Protein AF-A0AAV9M563-F1 (afdb_monomer_lite)

pLDDT: mean 70.76, std 12.39, range [41.53, 88.62]

Foldseek 3Di:
DLVVLLVVQLVLLVCLLVVPPDDPVLNLLSVVLSLLSLLLVLCLLCVLLDDLVLLVLVLVSLVVSLVSLVVSVVPGDCVSPPPVSNNVSSVSSNCSSVVSSVDNDPDDQDPVSVVVNLVSLVVSVVVCVVCCVVDPPVPDDPSNVVSSVSRNVSSQVVCVVVVNNVVVVVVD

Sequence (172 aa):
MAQNDIEDMLDQLRRIKSGGNLNSVKIDQIVILEVEIRFLRTFIKCNHVVSPDSLVKITKIAQLIMEKVHSVFDGIPDEYKNNHNLERGVLTLLESVQGNTNLRYNYELNDSDMSEYMDCLDKNLRMMFLQWGSLSDPSWTNEEILVRNQFFKETENHSKENGIFEILMSQR

Organism: NCBI:txid50273

Secondary structure (DSSP, 8-state):
-HHHHHHHHHHHHHHHHHTS-S-HHHHHHHHHHHHHHHHHHHHHHHGGGS-HHHHHHHHHHHHHHHHHHHHHHHTS-GGG--THHHHHHHHHHHHHHHHHTT--------HHHHHHHHHHHHHHHHHHHHHHTT---TT--HHHHHHHHHHHHHHHHHHHHTT-HHHHHH--

Structure (mmCIF, N/CA/C/O backbone):
data_AF-A0AAV9M563-F1
#
_entry.id   AF-A0AAV9M563-F1
#
loop_
_atom_site.group_PDB
_atom_site.id
_atom_site.type_symbol
_atom_site.label_atom_id
_atom_site.label_alt_id
_atom_site.label_comp_id
_atom_site.label_asym_id
_atom_site.label_entity_id
_atom_site.label_seq_id
_atom_site.pdbx_PDB_ins_code
_atom_site.Cartn_x
_atom_site.Cartn_y
_atom_site.Cartn_z
_atom_site.occupancy
_atom_site.B_iso_or_equiv
_atom_site.auth_seq_id
_atom_site.auth_comp_id
_atom_site.auth_asym_id
_atom_site.auth_atom_id
_atom_site.pdbx_PDB_model_num
ATOM 1 N N . MET A 1 1 ? 7.055 -13.530 10.071 1.00 48.44 1 MET A N 1
ATOM 2 C CA . MET A 1 1 ? 7.330 -13.957 8.680 1.00 48.44 1 MET A CA 1
ATOM 3 C C . MET A 1 1 ? 7.001 -12.818 7.726 1.00 48.44 1 MET A C 1
ATOM 5 O O . MET A 1 1 ? 7.937 -12.232 7.213 1.00 48.44 1 MET A O 1
ATOM 9 N N . ALA A 1 2 ? 5.737 -12.378 7.677 1.00 56.53 2 ALA A N 1
ATOM 10 C CA . ALA A 1 2 ? 5.267 -11.261 6.848 1.00 56.53 2 ALA A CA 1
ATOM 11 C C . ALA A 1 2 ? 6.110 -9.972 6.875 1.00 56.53 2 ALA A C 1
ATOM 13 O O . ALA A 1 2 ? 6.346 -9.373 5.836 1.00 56.53 2 ALA A O 1
ATOM 14 N N . GLN A 1 3 ? 6.587 -9.537 8.045 1.00 60.25 3 GLN A N 1
ATOM 15 C CA . GLN A 1 3 ? 7.332 -8.279 8.165 1.00 60.25 3 GLN A CA 1
ATOM 16 C C . GLN A 1 3 ? 8.700 -8.314 7.467 1.00 60.25 3 GLN A C 1
ATOM 18 O O . GLN A 1 3 ? 9.085 -7.316 6.868 1.00 60.25 3 GLN A O 1
ATOM 23 N N . ASN A 1 4 ? 9.397 -9.455 7.494 1.00 67.81 4 ASN A N 1
ATOM 24 C CA . ASN A 1 4 ? 10.681 -9.607 6.803 1.00 67.81 4 ASN A CA 1
ATOM 25 C C . ASN A 1 4 ? 10.472 -9.632 5.285 1.00 67.81 4 ASN A C 1
ATOM 27 O O . ASN A 1 4 ? 11.202 -8.967 4.561 1.00 67.81 4 ASN A O 1
ATOM 31 N N . ASP A 1 5 ? 9.410 -10.304 4.828 1.00 70.94 5 ASP A N 1
ATOM 32 C CA . ASP A 1 5 ? 9.063 -10.380 3.406 1.00 70.94 5 ASP A CA 1
ATOM 33 C C . ASP A 1 5 ? 8.702 -8.986 2.828 1.00 70.94 5 ASP A C 1
ATOM 35 O O . ASP A 1 5 ? 9.014 -8.678 1.678 1.00 70.94 5 ASP A O 1
ATOM 39 N N . ILE A 1 6 ? 8.097 -8.101 3.636 1.00 74.06 6 ILE A N 1
ATOM 40 C CA . ILE A 1 6 ? 7.789 -6.710 3.249 1.00 74.06 6 ILE A CA 1
ATOM 41 C C . ILE A 1 6 ? 9.056 -5.848 3.142 1.00 74.06 6 ILE A C 1
ATOM 43 O O . ILE A 1 6 ? 9.172 -5.046 2.214 1.00 74.06 6 ILE A O 1
ATOM 47 N N . GLU A 1 7 ? 9.991 -5.969 4.088 1.00 77.44 7 GLU A N 1
ATOM 48 C CA . GLU A 1 7 ? 11.248 -5.204 4.049 1.00 77.44 7 GLU A CA 1
ATOM 49 C C . GLU A 1 7 ? 12.131 -5.637 2.880 1.00 77.44 7 GLU A C 1
ATOM 51 O O . GLU A 1 7 ? 12.679 -4.785 2.179 1.00 77.44 7 GLU A O 1
ATOM 56 N N . ASP A 1 8 ? 12.203 -6.942 2.618 1.00 78.31 8 ASP A N 1
ATOM 57 C CA . ASP A 1 8 ? 12.926 -7.487 1.471 1.00 78.31 8 ASP A CA 1
ATOM 58 C C . ASP A 1 8 ? 12.361 -6.938 0.155 1.00 78.31 8 ASP A C 1
ATOM 60 O O . ASP A 1 8 ? 13.118 -6.529 -0.728 1.00 78.31 8 ASP A O 1
ATOM 64 N N . MET A 1 9 ? 11.034 -6.839 0.038 1.00 78.44 9 MET A N 1
ATOM 65 C CA . MET A 1 9 ? 10.385 -6.229 -1.120 1.00 78.44 9 MET A CA 1
ATOM 66 C C . MET A 1 9 ? 10.717 -4.733 -1.269 1.00 78.44 9 MET A C 1
ATOM 68 O O . MET A 1 9 ? 10.999 -4.268 -2.377 1.00 78.44 9 MET A O 1
ATOM 72 N N . LEU A 1 10 ? 10.704 -3.963 -0.177 1.00 81.56 10 LEU A N 1
ATOM 73 C CA . LEU A 1 10 ? 11.072 -2.543 -0.210 1.00 81.56 10 LEU A CA 1
ATOM 74 C C . LEU A 1 10 ? 12.550 -2.344 -0.585 1.00 81.56 10 LEU A C 1
ATOM 76 O O . LEU A 1 10 ? 12.867 -1.435 -1.359 1.00 81.56 10 LEU A O 1
ATOM 80 N N . ASP A 1 11 ? 13.452 -3.199 -0.095 1.00 83.38 11 ASP A N 1
ATOM 81 C CA . ASP A 1 11 ? 14.865 -3.177 -0.490 1.00 83.38 11 ASP A CA 1
ATOM 82 C C . ASP A 1 11 ? 15.032 -3.530 -1.974 1.00 83.38 11 ASP A C 1
ATOM 84 O O . ASP A 1 11 ? 15.794 -2.876 -2.692 1.00 83.38 11 ASP A O 1
ATOM 88 N N . GLN A 1 12 ? 14.261 -4.496 -2.482 1.00 80.56 12 GLN A N 1
ATOM 89 C CA . GLN A 1 12 ? 14.244 -4.828 -3.907 1.00 80.56 12 GLN A CA 1
ATOM 90 C C . GLN A 1 12 ? 13.797 -3.643 -4.773 1.00 80.56 12 GLN A C 1
ATOM 92 O O . GLN A 1 12 ? 14.507 -3.291 -5.718 1.00 80.56 12 GLN A O 1
ATOM 97 N N . LEU A 1 13 ? 12.695 -2.963 -4.435 1.00 83.25 13 LEU A N 1
ATOM 98 C CA . LEU A 1 13 ? 12.255 -1.754 -5.150 1.00 83.25 13 LEU A CA 1
ATOM 99 C C . LEU A 1 13 ? 13.330 -0.662 -5.147 1.00 83.25 13 LEU A C 1
ATOM 101 O O . LEU A 1 13 ? 13.583 -0.025 -6.173 1.00 83.25 13 LEU A O 1
ATOM 105 N N . ARG A 1 14 ? 14.018 -0.478 -4.014 1.00 85.06 14 ARG A N 1
ATOM 106 C CA . ARG A 1 14 ? 15.123 0.477 -3.894 1.00 85.06 14 ARG A CA 1
ATOM 107 C C . ARG A 1 14 ? 16.285 0.126 -4.821 1.00 85.06 14 ARG A C 1
ATOM 109 O O . ARG A 1 14 ? 16.810 1.023 -5.484 1.00 85.06 14 ARG A O 1
ATOM 116 N N . ARG A 1 15 ? 16.669 -1.152 -4.895 1.00 83.25 15 ARG A N 1
ATOM 117 C CA . ARG A 1 15 ? 17.732 -1.632 -5.794 1.00 83.25 15 ARG A CA 1
ATOM 118 C C . ARG A 1 15 ? 17.369 -1.409 -7.255 1.00 83.25 15 ARG A C 1
ATOM 120 O O . ARG A 1 15 ? 18.175 -0.838 -7.987 1.00 83.25 15 ARG A O 1
ATOM 127 N N . ILE A 1 16 ? 16.153 -1.785 -7.648 1.00 80.56 16 ILE A N 1
ATOM 128 C CA . ILE A 1 16 ? 15.638 -1.608 -9.012 1.00 80.56 16 ILE A CA 1
ATOM 129 C C . ILE A 1 16 ? 15.667 -0.125 -9.398 1.00 80.56 16 ILE A C 1
ATOM 131 O O . ILE A 1 16 ? 16.232 0.235 -10.430 1.00 80.56 16 ILE A O 1
ATOM 135 N N . LYS A 1 17 ? 15.155 0.752 -8.525 1.00 82.50 17 LYS A N 1
ATOM 136 C CA . LYS A 1 17 ? 15.191 2.210 -8.710 1.00 82.50 17 LYS A CA 1
ATOM 137 C C . LYS A 1 17 ? 16.616 2.745 -8.897 1.00 82.50 17 LYS A C 1
ATOM 139 O O . LYS A 1 17 ? 16.839 3.620 -9.725 1.00 82.50 17 LYS A O 1
ATOM 144 N N . SER A 1 18 ? 17.587 2.217 -8.148 1.00 80.75 18 SER A N 1
ATOM 145 C CA . SER A 1 18 ? 18.997 2.629 -8.236 1.00 80.75 18 SER A CA 1
ATOM 146 C C . SER A 1 18 ? 19.776 2.028 -9.413 1.00 80.75 18 SER A C 1
ATOM 148 O O . SER A 1 18 ? 20.890 2.467 -9.681 1.00 80.75 18 SER A O 1
ATOM 150 N N . GLY A 1 19 ? 19.207 1.046 -10.125 1.00 76.62 19 GLY A N 1
ATOM 151 C CA . GLY A 1 19 ? 19.878 0.297 -11.193 1.00 76.62 19 GLY A CA 1
ATOM 152 C C . GLY A 1 19 ? 20.189 1.101 -12.462 1.00 76.62 19 GLY A C 1
ATOM 153 O O . GLY A 1 19 ? 20.890 0.601 -13.334 1.00 76.62 19 GLY A O 1
ATOM 154 N N . GLY A 1 20 ? 19.687 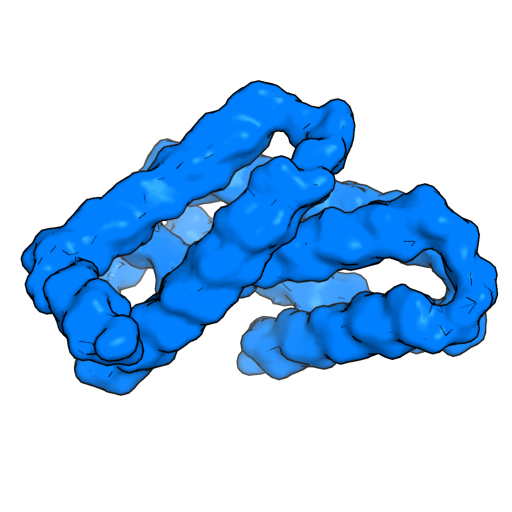2.336 -12.580 1.00 67.44 20 GLY A N 1
ATOM 155 C CA . GLY A 1 20 ? 20.084 3.314 -13.604 1.00 67.44 20 GLY A CA 1
ATOM 156 C C . GLY A 1 20 ? 19.577 3.063 -15.031 1.00 67.44 20 GLY A C 1
ATOM 157 O O . GLY A 1 20 ? 19.683 3.961 -15.860 1.00 67.44 20 GLY A O 1
ATOM 158 N N . ASN A 1 21 ? 18.999 1.893 -15.322 1.00 76.38 21 ASN A N 1
ATOM 159 C CA . ASN A 1 21 ? 18.559 1.496 -16.668 1.00 76.38 21 ASN A CA 1
ATOM 160 C C . ASN A 1 21 ? 17.044 1.682 -16.921 1.00 76.38 21 ASN A C 1
ATOM 162 O O . ASN A 1 21 ? 16.507 1.228 -17.929 1.00 76.38 21 ASN A O 1
ATOM 166 N N . LEU A 1 22 ? 16.321 2.318 -15.993 1.00 80.94 22 LEU A N 1
ATOM 167 C CA . LEU A 1 22 ? 14.878 2.548 -16.105 1.00 80.94 22 LEU A CA 1
ATOM 168 C C . LEU A 1 22 ? 14.576 3.967 -16.586 1.00 80.94 22 LEU A C 1
ATOM 170 O O . LEU A 1 22 ? 15.224 4.928 -16.176 1.00 80.94 22 LEU A O 1
ATOM 174 N N . ASN A 1 23 ? 13.554 4.107 -17.434 1.00 85.31 23 ASN A N 1
ATOM 175 C CA . ASN A 1 23 ? 13.044 5.424 -17.810 1.00 85.31 23 ASN A CA 1
ATOM 176 C C . ASN A 1 23 ? 12.316 6.099 -16.630 1.00 85.31 23 ASN A C 1
ATOM 178 O O . ASN A 1 23 ? 11.907 5.436 -15.674 1.00 85.31 23 ASN A O 1
ATOM 182 N N . SER A 1 24 ? 12.125 7.418 -16.717 1.00 82.94 24 SER A N 1
ATOM 183 C CA . SER A 1 24 ? 11.499 8.208 -15.648 1.00 82.94 24 SER A CA 1
ATOM 184 C C . SER A 1 24 ? 10.098 7.715 -15.283 1.00 82.94 24 SER A C 1
ATOM 186 O O . SER A 1 24 ? 9.793 7.598 -14.106 1.00 82.94 24 SER A O 1
ATOM 188 N N . VAL A 1 25 ? 9.286 7.319 -16.269 1.00 83.25 25 VAL A N 1
ATOM 189 C CA . VAL A 1 25 ? 7.924 6.804 -16.035 1.00 83.25 25 VAL A CA 1
ATOM 190 C C . VAL A 1 25 ? 7.946 5.530 -15.184 1.00 83.25 25 VAL A C 1
ATOM 192 O O . VAL A 1 25 ? 7.151 5.383 -14.261 1.00 83.25 25 VAL A O 1
ATOM 195 N N . LYS A 1 26 ? 8.870 4.605 -15.460 1.00 83.25 26 LYS A N 1
ATOM 196 C CA . LYS A 1 26 ? 9.044 3.378 -14.670 1.00 83.25 26 LYS A CA 1
ATOM 197 C C . LYS A 1 26 ? 9.567 3.677 -13.268 1.00 83.25 26 LYS A C 1
ATOM 199 O O . LYS A 1 26 ? 9.133 3.034 -12.317 1.00 83.25 26 LYS A O 1
ATOM 204 N N . ILE A 1 27 ? 10.462 4.654 -13.134 1.00 83.25 27 ILE A N 1
ATOM 205 C CA . ILE A 1 27 ? 10.940 5.121 -11.828 1.00 83.25 27 ILE A CA 1
ATOM 206 C C . ILE A 1 27 ? 9.777 5.693 -11.009 1.00 83.25 27 ILE A C 1
ATOM 208 O O . ILE A 1 27 ? 9.622 5.308 -9.853 1.00 83.25 27 ILE A O 1
ATOM 212 N N . ASP A 1 28 ? 8.927 6.527 -11.608 1.00 83.25 28 ASP A N 1
ATOM 213 C CA . ASP A 1 28 ? 7.760 7.109 -10.937 1.00 83.25 28 ASP A CA 1
ATOM 214 C C . ASP A 1 28 ? 6.780 6.019 -10.484 1.00 83.25 28 ASP A C 1
ATOM 216 O O . ASP A 1 28 ? 6.357 6.005 -9.329 1.00 83.25 28 ASP A O 1
ATOM 220 N N . GLN A 1 29 ? 6.493 5.037 -11.348 1.00 84.12 29 GLN A N 1
ATOM 221 C CA . GLN A 1 29 ? 5.667 3.876 -11.000 1.00 84.12 29 GLN A CA 1
ATOM 222 C C . GLN A 1 29 ? 6.232 3.079 -9.811 1.00 84.12 29 GLN A C 1
ATOM 224 O O . GLN A 1 29 ? 5.479 2.668 -8.929 1.00 84.12 29 GLN A O 1
ATOM 229 N N . ILE A 1 30 ? 7.553 2.879 -9.757 1.00 83.81 30 ILE A N 1
ATOM 230 C CA . ILE A 1 30 ? 8.225 2.200 -8.639 1.00 83.81 30 ILE A CA 1
ATOM 231 C C . ILE A 1 30 ? 8.135 3.024 -7.353 1.00 83.81 30 ILE A C 1
ATOM 233 O O . ILE A 1 30 ? 7.892 2.459 -6.289 1.00 83.81 30 ILE A O 1
ATOM 237 N N . VAL A 1 31 ? 8.313 4.345 -7.433 1.00 83.94 31 VAL A N 1
ATOM 238 C CA . VAL A 1 31 ? 8.192 5.245 -6.275 1.00 83.94 31 VAL A CA 1
ATOM 239 C C . VAL A 1 31 ? 6.770 5.219 -5.717 1.00 83.94 31 VAL A C 1
ATOM 241 O O . VAL A 1 31 ? 6.594 5.088 -4.508 1.00 83.94 31 VAL A O 1
ATOM 244 N N . ILE A 1 32 ? 5.759 5.273 -6.585 1.00 83.75 32 ILE A N 1
ATOM 245 C CA . ILE A 1 32 ? 4.353 5.148 -6.187 1.00 83.75 32 ILE A CA 1
ATOM 246 C C . ILE A 1 32 ? 4.116 3.800 -5.504 1.00 83.75 32 ILE A C 1
ATOM 248 O O . ILE A 1 32 ? 3.529 3.744 -4.425 1.00 83.75 32 ILE A O 1
ATOM 252 N N . LEU A 1 33 ? 4.613 2.711 -6.090 1.00 84.62 33 LEU A N 1
ATOM 253 C CA . LEU A 1 33 ? 4.432 1.380 -5.525 1.00 84.62 33 LEU A CA 1
ATOM 254 C C . LEU A 1 33 ? 5.117 1.226 -4.153 1.00 84.62 33 LEU A C 1
ATOM 256 O O . LEU A 1 33 ? 4.560 0.608 -3.248 1.00 84.62 33 LEU A O 1
ATOM 260 N N . GLU A 1 34 ? 6.285 1.843 -3.962 1.00 85.00 34 GLU A N 1
ATOM 261 C CA . GLU A 1 34 ? 6.981 1.914 -2.670 1.00 85.00 34 GLU A CA 1
ATOM 262 C C . GLU A 1 34 ? 6.109 2.598 -1.595 1.00 85.00 34 GLU A C 1
ATOM 264 O O . GLU A 1 34 ? 6.049 2.130 -0.453 1.00 85.00 34 GLU A O 1
ATOM 269 N N . VAL A 1 35 ? 5.393 3.672 -1.952 1.00 82.44 35 VAL A N 1
ATOM 270 C CA . VAL A 1 35 ? 4.440 4.362 -1.059 1.00 82.44 35 VAL A CA 1
ATOM 271 C C . VAL A 1 35 ? 3.245 3.470 -0.723 1.00 82.44 35 VAL A C 1
ATOM 273 O O . VAL A 1 35 ? 2.871 3.360 0.445 1.00 82.44 35 VAL A O 1
ATOM 276 N N . GLU A 1 36 ? 2.673 2.802 -1.720 1.00 83.75 36 GLU A N 1
ATOM 277 C CA . GLU A 1 36 ? 1.515 1.914 -1.559 1.00 83.75 36 GLU A CA 1
ATOM 278 C C . GLU A 1 36 ? 1.829 0.699 -0.672 1.00 83.75 36 GLU A C 1
ATOM 280 O O . GLU A 1 36 ? 1.038 0.303 0.183 1.00 83.75 36 GLU A O 1
ATOM 285 N N . ILE A 1 37 ? 3.025 0.130 -0.794 1.00 83.19 37 ILE A N 1
ATOM 286 C CA . ILE A 1 37 ? 3.466 -0.972 0.069 1.00 83.19 37 ILE A CA 1
ATOM 287 C C . ILE A 1 37 ? 3.650 -0.499 1.513 1.00 83.19 37 ILE A C 1
ATOM 289 O O . ILE A 1 37 ? 3.240 -1.184 2.455 1.00 83.19 37 ILE A O 1
ATOM 293 N N . ARG A 1 38 ? 4.234 0.689 1.715 1.00 81.56 38 ARG A N 1
ATOM 294 C CA . ARG A 1 38 ? 4.353 1.286 3.055 1.00 81.56 38 ARG A CA 1
ATOM 295 C C . ARG A 1 38 ? 2.987 1.583 3.671 1.00 81.56 38 ARG A C 1
ATOM 297 O O . ARG A 1 38 ? 2.822 1.385 4.878 1.00 81.56 38 ARG A O 1
ATOM 304 N N . PHE A 1 39 ? 2.011 1.999 2.864 1.00 81.31 39 PHE A N 1
ATOM 305 C CA . PHE A 1 39 ? 0.624 2.148 3.300 1.00 81.31 39 PHE A CA 1
ATOM 306 C C . PHE A 1 39 ? 0.074 0.831 3.851 1.00 81.31 39 PHE A C 1
ATOM 308 O O . PHE A 1 39 ? -0.335 0.782 5.009 1.00 81.31 39 PHE A O 1
ATOM 315 N N . LEU A 1 40 ? 0.129 -0.251 3.064 1.00 81.25 40 LEU A N 1
ATOM 316 C CA . LEU A 1 40 ? -0.392 -1.559 3.476 1.00 81.25 40 LEU A CA 1
ATOM 317 C C . LEU A 1 40 ? 0.315 -2.102 4.720 1.00 81.25 40 LEU A C 1
ATOM 319 O O . LEU A 1 40 ? -0.337 -2.621 5.625 1.00 81.25 40 LEU A O 1
ATOM 323 N N . ARG A 1 41 ? 1.636 -1.922 4.815 1.00 81.31 41 ARG A N 1
ATOM 324 C CA . ARG A 1 41 ? 2.401 -2.266 6.019 1.00 81.31 41 ARG A CA 1
ATOM 325 C C . ARG A 1 41 ? 1.890 -1.515 7.252 1.00 81.31 41 ARG A C 1
ATOM 327 O O . ARG A 1 41 ? 1.709 -2.123 8.304 1.00 81.31 41 ARG A O 1
ATOM 334 N N . THR A 1 42 ? 1.666 -0.206 7.126 1.00 76.62 42 THR A N 1
ATOM 335 C CA . THR A 1 42 ? 1.131 0.632 8.215 1.00 76.62 42 THR A CA 1
ATOM 336 C C . THR A 1 42 ? -0.261 0.168 8.606 1.00 76.62 42 THR A C 1
ATOM 338 O O . THR A 1 42 ? -0.549 -0.007 9.786 1.00 76.62 42 THR A O 1
ATOM 341 N N . PHE A 1 43 ? -1.106 -0.097 7.615 1.00 79.06 43 PHE A N 1
ATOM 342 C CA . PHE A 1 43 ? -2.448 -0.599 7.833 1.00 79.06 43 PHE A CA 1
ATOM 343 C C . PHE A 1 43 ? -2.458 -1.925 8.598 1.00 79.06 43 PHE A C 1
ATOM 345 O O . PHE A 1 43 ? -3.196 -2.042 9.567 1.00 79.06 43 PHE A O 1
ATOM 352 N N . ILE A 1 44 ? -1.621 -2.901 8.230 1.00 78.56 44 ILE A N 1
ATOM 353 C CA . ILE A 1 44 ? -1.551 -4.191 8.939 1.00 78.56 44 ILE A CA 1
ATOM 354 C C . ILE A 1 44 ? -1.209 -3.990 10.418 1.00 78.56 44 ILE A C 1
ATOM 356 O O . ILE A 1 44 ? -1.794 -4.652 11.269 1.00 78.56 44 ILE A O 1
ATOM 360 N N . LYS A 1 45 ? -0.314 -3.047 10.733 1.00 76.50 45 LYS A N 1
ATOM 361 C CA . LYS A 1 45 ? 0.024 -2.701 12.121 1.00 76.50 45 LYS A CA 1
ATOM 362 C C . LYS A 1 45 ? -1.111 -1.979 12.852 1.00 76.50 45 LYS A C 1
ATOM 364 O O . LYS A 1 45 ? -1.280 -2.165 14.050 1.00 76.50 45 LYS A O 1
ATOM 369 N N . CYS A 1 46 ? -1.892 -1.171 12.139 1.00 73.19 46 CYS A N 1
ATOM 370 C CA . CYS A 1 46 ? -2.917 -0.300 12.718 1.00 73.19 46 CYS A CA 1
ATOM 371 C C . CYS A 1 46 ? -4.350 -0.831 12.548 1.00 73.19 46 CYS A C 1
ATOM 373 O O . CYS A 1 46 ? -5.295 -0.134 12.887 1.00 73.19 46 CYS A O 1
ATOM 375 N N . ASN A 1 47 ? -4.555 -2.034 12.009 1.00 76.31 47 ASN A N 1
ATOM 376 C CA . ASN A 1 47 ? -5.885 -2.513 11.607 1.00 76.31 47 ASN A CA 1
ATOM 377 C C . ASN A 1 47 ? -6.924 -2.516 12.750 1.00 76.31 47 ASN A C 1
ATOM 379 O O . ASN A 1 47 ? -8.114 -2.352 12.504 1.00 76.31 47 ASN A O 1
ATOM 383 N N . HIS A 1 48 ? -6.469 -2.651 13.994 1.00 75.38 48 HIS A N 1
ATOM 384 C CA . HIS A 1 48 ? -7.278 -2.779 15.198 1.00 75.38 48 HIS A CA 1
ATOM 385 C C . HIS A 1 48 ? -7.958 -1.465 15.602 1.00 75.38 48 HIS A C 1
ATOM 387 O O . HIS A 1 48 ? -8.961 -1.495 16.312 1.00 75.38 48 HIS A O 1
ATOM 393 N N . VAL A 1 49 ? -7.451 -0.323 15.124 1.00 73.75 49 VAL A N 1
ATOM 394 C CA . VAL A 1 49 ? -8.016 1.011 15.399 1.00 73.75 49 VAL A CA 1
ATOM 395 C C . VAL A 1 49 ? -8.932 1.505 14.280 1.00 73.75 49 VAL A C 1
ATOM 397 O O . VAL A 1 49 ? -9.534 2.571 14.387 1.00 73.75 49 VAL A O 1
ATOM 400 N N . VAL A 1 50 ? -9.016 0.748 13.185 1.00 75.69 50 VAL A N 1
ATOM 401 C CA . VAL A 1 50 ? -9.719 1.131 11.960 1.00 75.69 50 VAL A CA 1
ATOM 402 C C . VAL A 1 50 ? -11.152 0.611 12.003 1.00 75.69 50 VAL A C 1
ATOM 404 O O . VAL A 1 50 ? -11.424 -0.504 12.453 1.00 75.69 50 VAL A O 1
ATOM 407 N N . SER A 1 51 ? -12.096 1.417 11.519 1.00 81.56 51 SER A N 1
ATOM 408 C CA . SER A 1 51 ? -13.502 1.015 11.473 1.00 81.56 51 SER A CA 1
ATOM 409 C C . SER A 1 51 ? -13.727 -0.158 10.500 1.00 81.56 51 SER A C 1
ATOM 411 O O . SER A 1 51 ? -13.036 -0.253 9.481 1.00 81.56 51 SER A O 1
ATOM 413 N N . PRO A 1 52 ? -14.720 -1.042 10.737 1.00 81.44 52 PRO A N 1
ATOM 414 C CA . PRO A 1 52 ? -15.029 -2.138 9.813 1.00 81.44 52 PRO A CA 1
ATOM 415 C C . PRO A 1 52 ? -15.287 -1.680 8.371 1.00 81.44 52 PRO A C 1
ATOM 417 O O . PRO A 1 52 ? -14.833 -2.321 7.424 1.00 81.44 52 PRO A O 1
ATOM 420 N N . ASP A 1 53 ? -15.949 -0.534 8.197 1.00 84.31 53 ASP A N 1
ATOM 421 C CA . ASP A 1 53 ? -16.195 0.055 6.878 1.00 84.31 53 ASP A CA 1
ATOM 422 C C . ASP A 1 53 ? -14.887 0.450 6.181 1.00 84.31 53 ASP A C 1
ATOM 424 O O . ASP A 1 53 ? -14.714 0.202 4.985 1.00 84.31 53 ASP A O 1
ATOM 428 N N . SER A 1 54 ? -13.942 1.035 6.922 1.00 83.06 54 SER A N 1
ATOM 429 C CA . SER A 1 54 ? -12.611 1.370 6.415 1.00 83.06 54 SER A CA 1
ATOM 430 C C . SER A 1 54 ? -11.795 0.112 6.090 1.00 83.06 54 SER A C 1
ATOM 432 O O . SER A 1 54 ? -11.161 0.074 5.036 1.00 83.06 54 SER A O 1
ATOM 434 N N . LEU A 1 55 ? -11.877 -0.957 6.897 1.00 83.56 55 LEU A N 1
ATOM 435 C CA . LEU A 1 55 ? -11.218 -2.247 6.615 1.00 83.56 55 LEU A CA 1
ATOM 436 C C . LEU A 1 55 ? -11.639 -2.822 5.251 1.00 83.56 55 LEU A C 1
ATOM 438 O O . LEU A 1 55 ? -10.787 -3.222 4.452 1.00 83.56 55 LEU A O 1
ATOM 442 N N . VAL A 1 56 ? -12.943 -2.828 4.949 1.00 84.88 56 VAL A N 1
ATOM 443 C CA . VAL A 1 56 ? -13.470 -3.332 3.666 1.00 84.88 56 VAL A CA 1
ATOM 444 C C . VAL A 1 56 ? -12.929 -2.516 2.493 1.00 84.88 56 VAL A C 1
ATOM 446 O O . VAL A 1 56 ? -12.514 -3.078 1.478 1.00 84.88 56 VAL A O 1
ATOM 449 N N . LYS A 1 57 ? -12.903 -1.186 2.618 1.00 88.62 57 LYS A N 1
ATOM 450 C CA . LYS A 1 57 ? -12.407 -0.304 1.552 1.00 88.62 57 LYS A CA 1
ATOM 451 C C . LYS A 1 57 ? -10.897 -0.437 1.351 1.00 88.62 57 LYS A C 1
ATOM 453 O O . LYS A 1 57 ? -10.438 -0.484 0.214 1.00 88.62 57 LYS A O 1
ATOM 458 N N . ILE A 1 58 ? -10.128 -0.567 2.429 1.00 84.88 58 ILE A N 1
ATOM 459 C CA . ILE A 1 58 ? -8.673 -0.761 2.357 1.00 84.88 58 ILE A CA 1
ATOM 460 C C . ILE A 1 58 ? -8.328 -2.129 1.764 1.00 84.88 58 ILE A C 1
ATOM 462 O O . ILE A 1 58 ? -7.371 -2.239 1.005 1.00 84.88 58 ILE A O 1
ATOM 466 N N . THR A 1 59 ? -9.149 -3.151 2.009 1.00 85.00 59 THR A N 1
ATOM 467 C CA . THR A 1 59 ? -8.991 -4.460 1.357 1.00 85.00 59 THR A CA 1
ATOM 468 C C . THR A 1 59 ? -9.115 -4.355 -0.164 1.00 85.00 59 THR A C 1
ATOM 470 O O . THR A 1 59 ? -8.320 -4.955 -0.885 1.00 85.00 59 THR A O 1
ATOM 473 N N . LYS A 1 60 ? -10.049 -3.539 -0.670 1.00 88.31 60 LYS A N 1
ATOM 474 C CA . LYS A 1 60 ? -10.156 -3.258 -2.113 1.00 88.31 60 LYS A CA 1
ATOM 475 C C . LYS A 1 60 ? -8.927 -2.515 -2.640 1.00 88.31 60 LYS A C 1
ATOM 477 O O . LYS A 1 60 ? -8.414 -2.860 -3.697 1.00 88.31 60 LYS A O 1
ATOM 482 N N . ILE A 1 61 ? -8.414 -1.542 -1.885 1.00 87.00 61 ILE A N 1
ATOM 483 C CA . ILE A 1 61 ? -7.164 -0.848 -2.233 1.00 87.00 61 ILE A CA 1
ATOM 484 C C . ILE A 1 61 ? -5.992 -1.835 -2.302 1.00 87.00 61 ILE A C 1
ATOM 486 O O . ILE A 1 61 ? -5.210 -1.779 -3.243 1.00 87.00 61 ILE A O 1
ATOM 490 N N . ALA A 1 62 ? -5.884 -2.774 -1.359 1.00 85.25 62 ALA A N 1
ATOM 491 C CA . ALA A 1 62 ? -4.829 -3.786 -1.370 1.00 85.25 62 ALA A CA 1
ATOM 492 C C . ALA A 1 62 ? -4.866 -4.664 -2.634 1.00 85.25 62 ALA A C 1
ATOM 494 O O . ALA A 1 62 ? -3.814 -4.992 -3.179 1.00 85.25 62 ALA A O 1
ATOM 495 N N . GLN A 1 63 ? -6.061 -4.995 -3.137 1.00 86.25 63 GLN A N 1
ATOM 496 C CA . GLN A 1 63 ? -6.225 -5.712 -4.408 1.00 86.25 63 GLN A CA 1
ATOM 497 C C . GLN A 1 63 ? -5.735 -4.877 -5.601 1.00 86.25 63 GLN A C 1
ATOM 499 O O . GLN A 1 63 ? -4.982 -5.384 -6.427 1.00 86.25 63 GLN A O 1
ATOM 504 N N . LEU A 1 64 ? -6.070 -3.585 -5.654 1.00 87.19 64 LEU A N 1
ATOM 505 C CA . LEU A 1 64 ? -5.583 -2.682 -6.708 1.00 87.19 64 LEU A CA 1
ATOM 506 C C . LEU A 1 64 ? -4.059 -2.508 -6.664 1.00 87.19 64 LEU A C 1
ATOM 508 O O . LEU A 1 64 ? -3.399 -2.464 -7.700 1.00 87.19 64 LEU A O 1
ATOM 512 N N . ILE A 1 65 ? -3.473 -2.446 -5.467 1.00 84.44 65 ILE A N 1
ATOM 513 C CA . ILE A 1 65 ? -2.016 -2.391 -5.301 1.00 84.44 65 ILE A CA 1
ATOM 514 C C . ILE A 1 65 ? -1.370 -3.671 -5.840 1.00 84.44 65 ILE A C 1
ATOM 516 O O . ILE A 1 65 ? -0.345 -3.581 -6.507 1.00 84.44 65 ILE A O 1
ATOM 520 N N . MET A 1 66 ? -1.974 -4.843 -5.623 1.00 82.12 66 MET A N 1
ATOM 521 C CA . MET A 1 66 ? -1.491 -6.108 -6.193 1.00 82.12 66 MET A CA 1
ATOM 522 C C . MET A 1 66 ? -1.503 -6.087 -7.730 1.00 82.12 66 MET A C 1
ATOM 524 O O . MET A 1 66 ? -0.532 -6.488 -8.368 1.00 82.12 66 MET A O 1
ATOM 528 N N . GLU A 1 67 ? -2.547 -5.536 -8.347 1.00 84.38 67 GLU A N 1
ATOM 529 C CA . GLU A 1 67 ? -2.578 -5.340 -9.803 1.00 84.38 67 GLU A CA 1
ATOM 530 C C . GLU A 1 67 ? -1.469 -4.383 -10.276 1.00 84.38 67 GLU A C 1
ATOM 532 O O . GLU A 1 67 ? -0.783 -4.661 -11.267 1.00 84.38 67 GLU A O 1
ATOM 537 N N . LYS A 1 68 ? -1.229 -3.286 -9.538 1.00 82.88 68 LYS A N 1
ATOM 538 C CA . LYS A 1 68 ? -0.127 -2.348 -9.816 1.00 82.88 68 LYS A CA 1
ATOM 539 C C . LYS A 1 68 ? 1.239 -3.020 -9.696 1.00 82.88 68 LYS A C 1
ATOM 541 O O . LYS A 1 68 ? 2.085 -2.785 -10.554 1.00 82.88 68 LYS A O 1
ATOM 546 N N . VAL A 1 69 ? 1.455 -3.868 -8.687 1.00 80.19 69 VAL A N 1
ATOM 547 C CA . VAL A 1 69 ? 2.671 -4.689 -8.557 1.00 80.19 69 VAL A CA 1
ATOM 548 C C . VAL A 1 69 ? 2.878 -5.465 -9.852 1.00 80.19 69 VAL A C 1
ATOM 550 O O . VAL A 1 69 ? 3.869 -5.227 -10.542 1.00 80.19 69 VAL A O 1
ATOM 553 N N . HIS A 1 70 ? 1.932 -6.325 -10.235 1.00 79.56 70 HIS A N 1
ATOM 554 C CA . HIS A 1 70 ? 2.071 -7.149 -11.438 1.00 79.56 70 HIS A CA 1
ATOM 555 C C . HIS A 1 70 ? 2.388 -6.310 -12.685 1.00 79.56 70 HIS A C 1
ATOM 557 O O . HIS A 1 70 ? 3.359 -6.591 -13.384 1.00 79.56 70 HIS A O 1
ATOM 563 N N . SER A 1 71 ? 1.664 -5.208 -12.900 1.00 82.00 71 SER A N 1
ATOM 564 C CA . SER A 1 71 ? 1.888 -4.322 -14.049 1.00 82.00 71 SER A CA 1
ATOM 565 C C . SER A 1 71 ? 3.269 -3.647 -14.057 1.00 82.00 71 SER A C 1
ATOM 567 O O . SER A 1 71 ? 3.909 -3.521 -15.110 1.00 82.00 71 SER A O 1
ATOM 569 N N . VAL A 1 72 ? 3.763 -3.203 -12.897 1.00 78.00 72 VAL A N 1
ATOM 570 C CA . VAL A 1 72 ? 5.093 -2.588 -12.795 1.00 78.00 72 VAL A CA 1
ATOM 571 C C . VAL A 1 72 ? 6.172 -3.614 -13.129 1.00 78.00 72 VAL A C 1
ATOM 573 O O . VAL A 1 72 ? 7.069 -3.296 -13.920 1.00 78.00 72 VAL A O 1
ATOM 576 N N . PHE A 1 73 ? 6.037 -4.835 -12.604 1.00 73.25 73 PHE A N 1
ATOM 577 C CA . PHE A 1 73 ? 7.020 -5.912 -12.730 1.00 73.25 73 PHE A CA 1
ATOM 578 C C . PHE A 1 73 ? 7.014 -6.640 -14.076 1.00 73.25 73 PHE A C 1
ATOM 580 O O . PHE A 1 73 ? 8.087 -7.035 -14.530 1.00 73.25 73 PHE A O 1
ATOM 587 N N . ASP A 1 74 ? 5.881 -6.725 -14.774 1.00 74.81 74 ASP A N 1
ATOM 588 C CA . ASP A 1 74 ? 5.821 -7.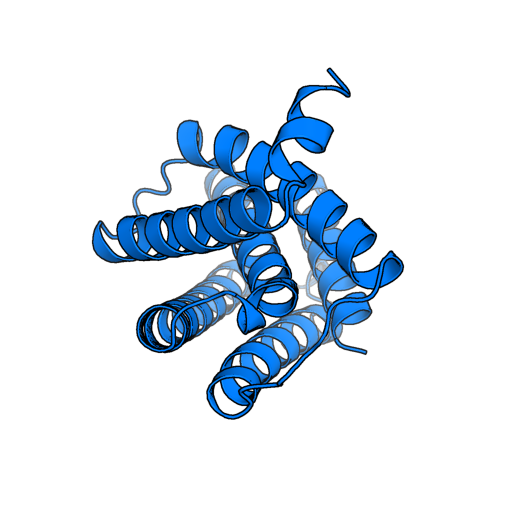275 -16.137 1.00 74.81 74 ASP A CA 1
ATOM 589 C C . ASP A 1 74 ? 6.717 -6.504 -17.124 1.00 74.81 74 ASP A C 1
ATOM 591 O O . ASP A 1 74 ? 7.194 -7.057 -18.114 1.00 74.81 74 ASP A O 1
ATOM 595 N N . GLY A 1 75 ? 6.982 -5.223 -16.843 1.00 68.62 75 GLY A N 1
ATOM 596 C CA . GLY A 1 75 ? 7.841 -4.364 -17.659 1.00 68.62 75 GLY A CA 1
ATOM 597 C C . GLY A 1 75 ? 9.290 -4.228 -17.181 1.00 68.62 75 GLY A C 1
ATOM 598 O O . GLY A 1 75 ? 9.991 -3.365 -17.712 1.00 68.62 75 GLY A O 1
ATOM 599 N N . ILE A 1 76 ? 9.730 -4.987 -16.170 1.00 70.25 76 ILE A N 1
ATOM 600 C CA . ILE A 1 76 ? 11.099 -4.925 -15.632 1.00 70.25 76 ILE A CA 1
ATOM 601 C C . ILE A 1 76 ? 11.969 -6.039 -16.260 1.00 70.25 76 ILE A C 1
ATOM 603 O O . ILE A 1 76 ? 11.508 -7.179 -16.358 1.00 70.25 76 ILE A O 1
ATOM 607 N N . PRO A 1 77 ? 13.220 -5.744 -16.682 1.00 66.38 77 PRO A N 1
ATOM 608 C CA . PRO A 1 77 ? 14.119 -6.739 -17.270 1.00 66.38 77 PRO A CA 1
ATOM 609 C C . PRO A 1 77 ? 14.399 -7.937 -16.349 1.00 66.38 77 PRO A C 1
ATOM 611 O O . PRO A 1 77 ? 14.510 -7.785 -15.131 1.00 66.38 77 PRO A O 1
ATOM 614 N N . ASP A 1 78 ? 14.586 -9.121 -16.944 1.00 69.44 78 ASP A N 1
ATOM 615 C CA . ASP A 1 78 ? 14.763 -10.393 -16.221 1.00 69.44 78 ASP A CA 1
ATOM 616 C C . ASP A 1 78 ? 15.955 -10.390 -15.236 1.00 69.44 78 ASP A C 1
ATOM 618 O O . ASP A 1 78 ? 15.940 -11.103 -14.235 1.00 69.44 78 ASP A O 1
ATOM 622 N N . GLU A 1 79 ? 16.957 -9.534 -15.456 1.00 63.84 79 GLU A N 1
ATOM 623 C CA . GLU A 1 79 ? 18.120 -9.351 -14.571 1.00 63.84 79 GLU A CA 1
ATOM 624 C C . GLU A 1 79 ? 17.766 -8.802 -13.173 1.00 63.84 79 GLU A C 1
ATOM 626 O O . GLU A 1 79 ? 18.506 -9.021 -12.214 1.00 63.84 79 GLU A O 1
ATOM 631 N N . TYR A 1 80 ? 16.604 -8.155 -13.029 1.00 62.94 80 TYR A N 1
ATOM 632 C CA . TYR A 1 80 ? 16.046 -7.714 -11.744 1.00 62.94 80 TYR A CA 1
ATOM 633 C C . TYR A 1 80 ? 14.973 -8.673 -11.203 1.00 62.94 80 TYR A C 1
ATOM 635 O O . TYR A 1 80 ? 14.457 -8.490 -10.101 1.00 62.94 80 TYR A O 1
ATOM 643 N N . LYS A 1 81 ? 14.639 -9.715 -11.968 1.00 61.38 81 LYS A N 1
ATOM 644 C CA . LYS A 1 81 ? 13.477 -10.593 -11.800 1.00 61.38 81 LYS A CA 1
ATOM 645 C C . LYS A 1 81 ? 13.811 -11.845 -10.996 1.00 61.38 81 LYS A C 1
ATOM 647 O O . LYS A 1 81 ? 13.246 -12.914 -11.221 1.00 61.38 81 LYS A O 1
ATOM 652 N N . ASN A 1 82 ? 14.679 -11.709 -9.992 1.00 59.09 82 ASN A N 1
ATOM 653 C CA . ASN A 1 82 ? 14.757 -12.689 -8.909 1.00 59.09 82 ASN A CA 1
ATOM 654 C C . 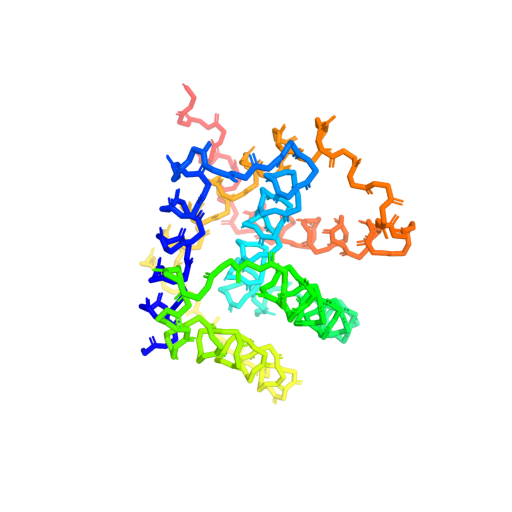ASN A 1 82 ? 13.516 -12.485 -7.999 1.00 59.09 82 ASN A C 1
ATOM 656 O O . ASN A 1 82 ? 13.594 -11.990 -6.876 1.00 59.09 82 ASN A O 1
ATOM 660 N N . ASN A 1 83 ? 12.344 -12.766 -8.586 1.00 55.19 83 ASN A N 1
ATOM 661 C CA . ASN A 1 83 ? 11.004 -12.254 -8.262 1.00 55.19 83 ASN A CA 1
ATOM 662 C C . ASN A 1 83 ? 10.295 -13.026 -7.132 1.00 55.19 83 ASN A C 1
ATOM 664 O O . ASN A 1 83 ? 9.248 -12.613 -6.645 1.00 55.19 83 ASN A O 1
ATOM 668 N N . HIS A 1 84 ? 10.858 -14.150 -6.682 1.00 59.03 84 HIS A N 1
ATOM 669 C CA . HIS A 1 84 ? 10.200 -15.011 -5.692 1.00 59.03 84 HIS A CA 1
ATOM 670 C C . HIS A 1 84 ? 9.949 -14.332 -4.339 1.00 59.03 84 HIS A C 1
ATOM 672 O O . HIS A 1 84 ? 8.951 -14.640 -3.696 1.00 59.03 84 HIS A O 1
ATOM 678 N N . ASN A 1 85 ? 10.803 -13.399 -3.911 1.00 63.12 85 ASN A N 1
ATOM 679 C CA . ASN A 1 85 ? 10.603 -12.686 -2.641 1.00 63.12 85 ASN A CA 1
ATOM 680 C C . ASN A 1 85 ? 9.539 -11.586 -2.752 1.00 63.12 85 ASN A C 1
ATOM 682 O O . ASN A 1 85 ? 8.850 -11.286 -1.782 1.00 63.12 85 ASN A O 1
ATOM 686 N N . LEU A 1 86 ? 9.380 -11.024 -3.948 1.00 63.25 86 LEU A N 1
ATOM 687 C CA . LEU A 1 86 ? 8.528 -9.876 -4.223 1.00 63.25 86 LEU A CA 1
ATOM 688 C C . LEU A 1 86 ? 7.063 -10.304 -4.320 1.00 63.25 86 LEU A C 1
ATOM 690 O O . LEU A 1 86 ? 6.226 -9.836 -3.557 1.00 63.25 86 LEU A O 1
ATOM 694 N N . GLU A 1 87 ? 6.773 -11.283 -5.176 1.00 66.94 87 GLU A N 1
ATOM 695 C CA . GLU A 1 87 ? 5.435 -11.868 -5.304 1.00 66.94 87 GLU A CA 1
ATOM 696 C C . GLU A 1 87 ? 4.961 -12.484 -3.978 1.00 66.94 87 GLU A C 1
ATOM 698 O O . GLU A 1 87 ? 3.829 -12.263 -3.545 1.00 66.94 87 GLU A O 1
ATOM 703 N N . ARG A 1 88 ? 5.865 -13.168 -3.264 1.00 71.62 88 ARG A N 1
ATOM 704 C CA . ARG A 1 88 ? 5.604 -13.698 -1.922 1.00 71.62 88 ARG A CA 1
ATOM 705 C C . ARG A 1 88 ? 5.316 -12.596 -0.904 1.00 71.62 88 ARG A C 1
ATOM 707 O O . ARG A 1 88 ? 4.386 -12.745 -0.113 1.00 71.62 88 ARG A O 1
ATOM 714 N N . GLY A 1 89 ? 6.077 -11.502 -0.912 1.00 68.25 89 GLY A N 1
ATOM 715 C CA . GLY A 1 89 ? 5.840 -10.353 -0.039 1.00 68.25 89 GLY A CA 1
ATOM 716 C C . GLY A 1 89 ? 4.465 -9.722 -0.266 1.00 68.25 89 GLY A C 1
ATOM 717 O O . GLY A 1 89 ? 3.763 -9.418 0.700 1.00 68.25 89 GLY A O 1
ATOM 718 N N . VAL A 1 90 ? 4.024 -9.601 -1.522 1.00 65.81 90 VAL A N 1
ATOM 719 C CA . VAL A 1 90 ? 2.710 -9.017 -1.840 1.00 65.81 90 VAL A CA 1
ATOM 720 C C . VAL A 1 90 ? 1.557 -9.970 -1.545 1.00 65.81 90 VAL A C 1
ATOM 722 O O . VAL A 1 90 ? 0.557 -9.539 -0.973 1.00 65.81 90 VAL A O 1
ATOM 725 N N . LEU A 1 91 ? 1.699 -11.266 -1.837 1.00 72.69 91 LEU A N 1
ATOM 726 C CA . LEU A 1 91 ? 0.724 -12.275 -1.407 1.00 72.69 91 LEU A CA 1
ATOM 727 C C . LEU A 1 91 ? 0.560 -12.260 0.113 1.00 72.69 91 LEU A C 1
ATOM 729 O O . LEU A 1 91 ? -0.559 -12.230 0.615 1.00 72.69 91 LEU A O 1
ATOM 733 N N . THR A 1 92 ? 1.671 -12.163 0.841 1.00 73.38 92 THR A N 1
ATOM 734 C CA . THR A 1 92 ? 1.649 -12.110 2.303 1.00 73.38 92 THR A CA 1
ATOM 735 C C . THR A 1 92 ? 0.974 -10.834 2.820 1.00 73.38 92 THR A C 1
ATOM 737 O O . THR A 1 92 ? 0.229 -10.883 3.802 1.00 73.38 92 THR A O 1
ATOM 740 N N . LEU A 1 93 ? 1.177 -9.686 2.158 1.00 71.31 93 LEU A N 1
ATOM 741 C CA . LEU A 1 93 ? 0.441 -8.448 2.445 1.00 71.31 93 LEU A CA 1
ATOM 742 C C . LEU A 1 93 ? -1.064 -8.619 2.214 1.00 71.31 93 LEU A C 1
ATOM 744 O O . LEU A 1 93 ? -1.858 -8.227 3.069 1.00 71.31 93 LEU A O 1
ATOM 748 N N . LEU A 1 94 ? -1.460 -9.214 1.089 1.00 73.38 94 LEU A N 1
ATOM 749 C CA . LEU A 1 94 ? -2.864 -9.395 0.728 1.00 73.38 94 LEU A CA 1
ATOM 750 C C . LEU A 1 94 ? -3.578 -10.360 1.681 1.00 73.38 94 LEU A C 1
ATOM 752 O O . LEU A 1 94 ? -4.653 -10.037 2.185 1.00 73.38 94 LEU A O 1
ATOM 756 N N . GLU A 1 95 ? -2.958 -11.502 1.976 1.00 77.75 95 GLU A N 1
ATOM 757 C CA . GLU A 1 95 ? -3.453 -12.481 2.947 1.00 77.75 95 GLU A CA 1
ATOM 758 C C . GLU A 1 95 ? -3.580 -11.866 4.339 1.00 77.75 95 GLU A C 1
ATOM 760 O O . GLU A 1 95 ? -4.565 -12.108 5.031 1.00 77.75 95 GLU A O 1
ATOM 765 N N . SER A 1 96 ? -2.630 -11.014 4.735 1.00 71.62 96 SER A N 1
ATOM 766 C CA . SER A 1 96 ? -2.709 -10.298 6.010 1.00 71.62 96 SER A CA 1
ATOM 767 C C . SER A 1 96 ? -3.902 -9.341 6.020 1.00 71.62 96 SER A C 1
ATOM 769 O O . SER A 1 96 ? -4.706 -9.365 6.946 1.00 71.62 96 SER A O 1
ATOM 771 N N . VAL A 1 97 ? -4.078 -8.518 4.983 1.00 73.62 97 VAL A N 1
ATOM 772 C CA . VAL A 1 97 ? -5.205 -7.571 4.885 1.00 73.62 97 VAL A CA 1
ATOM 773 C C . VAL A 1 97 ? -6.561 -8.298 4.879 1.00 73.62 97 VAL A C 1
ATOM 775 O O . VAL A 1 97 ? -7.483 -7.879 5.581 1.00 73.62 97 VAL A O 1
ATOM 778 N N . GLN A 1 98 ? -6.675 -9.413 4.152 1.00 71.50 98 GLN A N 1
ATOM 779 C CA . GLN A 1 98 ? -7.894 -10.230 4.076 1.00 71.50 98 GLN A CA 1
ATOM 780 C C . GLN A 1 98 ? -8.147 -11.073 5.335 1.00 71.50 98 GLN A C 1
ATOM 782 O O . GLN A 1 98 ? -9.289 -11.266 5.739 1.00 71.50 98 GLN A O 1
ATOM 787 N N . GLY A 1 99 ? -7.105 -11.571 5.996 1.00 64.88 99 GLY A N 1
ATOM 788 C CA . GLY A 1 99 ? -7.244 -12.291 7.264 1.00 64.88 99 GLY A CA 1
ATOM 789 C C . GLY A 1 99 ? -7.711 -11.371 8.394 1.00 64.88 99 GLY A C 1
ATOM 790 O O . GLY A 1 99 ? -8.517 -11.763 9.238 1.00 64.88 99 GLY A O 1
ATOM 791 N N . ASN A 1 100 ? -7.272 -10.112 8.363 1.00 61.50 100 ASN A N 1
ATOM 792 C CA . ASN A 1 100 ? -7.605 -9.104 9.368 1.00 61.50 100 ASN A CA 1
ATOM 793 C C . ASN A 1 100 ? -9.050 -8.591 9.278 1.00 61.50 100 ASN A C 1
ATOM 795 O O . ASN A 1 100 ? -9.575 -8.094 10.270 1.00 61.50 100 ASN A O 1
ATOM 799 N N . THR A 1 101 ? -9.737 -8.756 8.143 1.00 53.81 101 THR A N 1
ATOM 800 C CA . THR A 1 101 ? -11.176 -8.440 8.050 1.00 53.81 101 THR A CA 1
ATOM 801 C C . THR A 1 101 ? -12.042 -9.391 8.890 1.00 53.81 101 THR A C 1
ATOM 803 O O . THR A 1 101 ? -13.172 -9.037 9.219 1.00 53.81 101 THR A O 1
ATOM 806 N N . ASN A 1 102 ? -11.510 -10.551 9.303 1.00 43.56 102 ASN A N 1
ATOM 807 C CA . ASN A 1 102 ? -12.207 -11.541 10.133 1.00 43.56 102 ASN A CA 1
ATOM 808 C C . ASN A 1 102 ? -11.843 -11.498 11.628 1.00 43.56 102 ASN A C 1
ATOM 810 O O . ASN A 1 102 ? -12.500 -12.166 12.428 1.00 43.56 102 ASN A O 1
ATOM 814 N N . LEU A 1 103 ? -10.815 -10.746 12.032 1.00 45.56 103 LEU A N 1
ATOM 815 C CA . LEU A 1 103 ? -10.277 -10.795 13.393 1.00 45.56 103 LEU A CA 1
ATOM 816 C C . LEU A 1 103 ? -10.364 -9.426 14.060 1.00 45.56 103 LEU A C 1
ATOM 818 O O . LEU A 1 103 ? -9.439 -8.621 14.028 1.00 45.56 103 LEU A O 1
ATOM 822 N N . ARG A 1 104 ? -11.491 -9.185 14.734 1.00 42.00 104 ARG A N 1
ATOM 823 C CA . ARG A 1 104 ? -11.593 -8.116 15.729 1.00 42.00 104 ARG A CA 1
ATOM 824 C C . ARG A 1 104 ? -10.857 -8.591 16.984 1.00 42.00 104 ARG A C 1
ATOM 826 O O . ARG A 1 104 ? -11.455 -9.217 17.856 1.00 42.00 104 ARG A O 1
ATOM 833 N N . TYR A 1 105 ? -9.544 -8.384 17.042 1.00 41.53 105 TYR A N 1
ATOM 834 C CA . TYR A 1 105 ? -8.801 -8.652 18.269 1.00 41.53 105 TYR A CA 1
ATOM 835 C C . TYR A 1 105 ? -9.185 -7.610 19.322 1.00 41.53 105 TYR A C 1
ATOM 837 O O . TYR A 1 105 ? -9.073 -6.409 19.087 1.00 41.53 105 TYR A O 1
ATOM 845 N N . ASN A 1 106 ? -9.589 -8.073 20.506 1.00 41.53 106 ASN A N 1
ATOM 846 C CA . ASN A 1 106 ? -9.523 -7.278 21.732 1.00 41.53 106 ASN A CA 1
ATOM 847 C C . ASN A 1 106 ? -8.041 -7.158 22.127 1.00 41.53 106 ASN A C 1
ATOM 849 O O . ASN A 1 106 ? -7.589 -7.822 23.057 1.00 41.53 106 ASN A O 1
ATOM 853 N N . TYR A 1 107 ? -7.261 -6.426 21.331 1.00 48.16 107 TYR A N 1
ATOM 854 C CA . TYR A 1 107 ? -5.830 -6.253 21.550 1.00 48.16 107 TYR A CA 1
ATOM 855 C C . TYR A 1 107 ? -5.619 -5.059 22.484 1.00 48.16 107 TYR A C 1
ATOM 857 O O . TYR A 1 107 ? -5.754 -3.912 22.063 1.00 48.16 107 TYR A O 1
ATOM 865 N N . GLU A 1 108 ? -5.326 -5.318 23.759 1.00 50.56 108 GLU A N 1
ATOM 866 C CA . GLU A 1 108 ? -4.723 -4.305 24.629 1.00 50.56 108 GLU A CA 1
ATOM 867 C C . GLU A 1 108 ? -3.278 -4.097 24.164 1.00 50.56 108 GLU A C 1
ATOM 869 O O . GLU A 1 108 ? -2.432 -4.977 24.324 1.00 50.56 108 GLU A O 1
ATOM 874 N N . LEU A 1 109 ? -3.011 -2.945 23.546 1.00 55.44 109 LEU A N 1
ATOM 875 C CA . LEU A 1 109 ? -1.661 -2.532 23.171 1.00 55.44 109 LEU A CA 1
ATOM 876 C C . LEU A 1 109 ? -0.815 -2.397 24.441 1.00 55.44 109 LEU A C 1
ATOM 878 O O . LEU A 1 109 ? -1.133 -1.588 25.312 1.00 55.44 109 LEU A O 1
ATOM 882 N N . ASN A 1 110 ? 0.267 -3.168 24.549 1.00 61.53 110 ASN A N 1
ATOM 883 C CA . ASN A 1 110 ? 1.264 -2.933 25.592 1.00 61.53 110 ASN A CA 1
ATOM 884 C C . ASN A 1 110 ? 2.199 -1.769 25.196 1.00 61.53 110 ASN A C 1
ATOM 886 O O . ASN A 1 110 ? 2.198 -1.315 24.051 1.00 61.53 110 ASN A O 1
ATOM 890 N N . ASP A 1 111 ? 3.030 -1.300 26.130 1.00 55.91 111 ASP A N 1
ATOM 891 C CA . ASP A 1 111 ? 3.929 -0.154 25.909 1.00 55.91 111 ASP A CA 1
ATOM 892 C C . ASP A 1 111 ? 4.912 -0.350 24.735 1.00 55.91 111 ASP A C 1
ATOM 894 O O . ASP A 1 111 ? 5.277 0.613 24.056 1.00 55.91 111 ASP A O 1
ATOM 898 N N . SER A 1 112 ? 5.3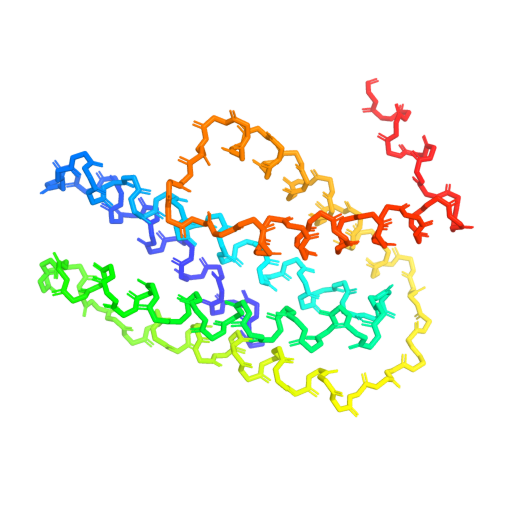26 -1.592 24.456 1.00 60.50 112 SER A N 1
ATOM 899 C CA . SER A 1 112 ? 6.204 -1.916 23.323 1.00 60.50 112 SER A CA 1
ATOM 900 C C . SER A 1 112 ? 5.455 -1.836 21.995 1.00 60.50 112 SER A C 1
ATOM 902 O O . SER A 1 112 ? 5.960 -1.248 21.037 1.00 60.50 112 SER A O 1
ATOM 904 N N . ASP A 1 113 ? 4.241 -2.382 21.946 1.00 57.69 113 ASP A N 1
ATOM 905 C CA . ASP A 1 113 ? 3.377 -2.330 20.766 1.00 57.69 113 ASP A CA 1
ATOM 906 C C . ASP A 1 113 ? 2.967 -0.892 20.457 1.00 57.69 113 ASP A C 1
ATOM 908 O O . ASP A 1 113 ? 2.953 -0.487 19.296 1.00 57.69 113 ASP A O 1
ATOM 912 N N . MET A 1 114 ? 2.713 -0.096 21.501 1.00 59.81 114 MET A N 1
ATOM 913 C CA . MET A 1 114 ? 2.500 1.341 21.388 1.00 59.81 114 MET A CA 1
ATOM 914 C C . MET A 1 114 ? 3.719 2.022 20.782 1.00 59.81 114 MET A C 1
ATOM 916 O O . MET A 1 114 ? 3.582 2.734 19.797 1.00 59.81 114 MET A O 1
ATOM 920 N N . SER A 1 115 ? 4.927 1.791 21.300 1.00 62.31 115 SER A N 1
ATOM 921 C CA . SER A 1 115 ? 6.124 2.423 20.739 1.00 62.31 115 SER A CA 1
ATOM 922 C C . SER A 1 115 ? 6.339 2.054 19.267 1.00 62.31 115 SER A C 1
ATOM 924 O O . SER A 1 115 ? 6.608 2.941 18.459 1.00 62.31 115 SER A O 1
ATOM 926 N N . GLU A 1 116 ? 6.151 0.788 18.886 1.00 60.66 116 GLU A N 1
ATOM 927 C CA . GLU A 1 116 ? 6.286 0.351 17.493 1.00 60.66 116 GLU A CA 1
ATOM 928 C C . GLU A 1 116 ? 5.171 0.907 16.585 1.00 60.66 116 GLU A C 1
ATOM 930 O O . GLU A 1 116 ? 5.430 1.261 15.429 1.00 60.66 116 GLU A O 1
ATOM 935 N N . TYR A 1 117 ? 3.946 1.032 17.103 1.00 62.62 117 TYR A N 1
ATOM 936 C CA . TYR A 1 117 ? 2.814 1.695 16.450 1.00 62.62 117 TYR A CA 1
ATOM 937 C C . TYR A 1 117 ? 3.099 3.182 16.212 1.00 62.62 117 TYR A C 1
ATOM 939 O O . TYR A 1 117 ? 2.925 3.673 15.096 1.00 62.62 117 TYR A O 1
ATOM 947 N N . MET A 1 118 ? 3.616 3.882 17.223 1.00 63.31 118 MET A N 1
ATOM 948 C CA . MET A 1 118 ? 3.933 5.310 17.160 1.00 63.31 118 MET A CA 1
ATOM 949 C C . MET A 1 118 ? 5.082 5.603 16.197 1.00 63.31 118 MET A C 1
ATOM 951 O O . MET A 1 118 ? 4.985 6.515 15.379 1.00 63.31 118 MET A O 1
ATOM 955 N N . ASP A 1 119 ? 6.142 4.800 16.244 1.00 63.25 119 ASP A N 1
ATOM 956 C CA . ASP A 1 119 ? 7.310 4.955 15.377 1.00 63.25 119 ASP A CA 1
ATOM 957 C C . ASP A 1 119 ? 6.960 4.615 13.912 1.00 63.25 119 ASP A C 1
ATOM 959 O O . ASP A 1 119 ? 7.470 5.224 12.967 1.00 63.25 119 ASP A O 1
ATOM 963 N N . CYS A 1 120 ? 6.018 3.682 13.713 1.00 61.66 120 CYS A N 1
ATOM 964 C CA . CYS A 1 120 ? 5.434 3.374 12.411 1.00 61.66 120 CYS A CA 1
ATOM 965 C C . CYS A 1 120 ? 4.556 4.519 11.887 1.00 61.66 120 CYS A C 1
ATOM 967 O O . CYS A 1 120 ? 4.674 4.880 10.716 1.00 61.66 120 CYS A O 1
ATOM 969 N N . LEU A 1 121 ? 3.686 5.087 12.726 1.00 65.12 121 LEU A N 1
ATOM 970 C CA . LEU A 1 121 ? 2.812 6.198 12.356 1.00 65.12 121 LEU A CA 1
ATOM 971 C C . LEU A 1 121 ? 3.607 7.455 12.034 1.00 65.12 121 LEU A C 1
ATOM 973 O O . LEU A 1 121 ? 3.380 8.023 10.976 1.00 65.12 121 LEU A O 1
ATOM 977 N N . ASP A 1 122 ? 4.566 7.867 12.862 1.00 65.94 122 ASP A N 1
ATOM 978 C CA . ASP A 1 122 ? 5.334 9.092 12.612 1.00 65.94 122 ASP A CA 1
ATOM 979 C C . ASP A 1 122 ? 6.138 9.006 11.304 1.00 65.94 122 ASP A C 1
ATOM 981 O O . ASP A 1 122 ? 6.016 9.861 10.418 1.00 65.94 122 ASP A O 1
ATOM 985 N N . LYS A 1 123 ? 6.897 7.919 11.113 1.00 63.94 123 LYS A N 1
ATOM 986 C CA . LYS A 1 123 ? 7.731 7.740 9.914 1.00 63.94 123 LYS A CA 1
ATOM 987 C C . LYS A 1 123 ? 6.896 7.588 8.649 1.00 63.94 123 LYS A C 1
ATOM 989 O O . LYS A 1 123 ? 7.244 8.180 7.622 1.00 63.94 123 LYS A O 1
ATOM 994 N N . ASN A 1 124 ? 5.799 6.830 8.705 1.00 60.91 124 ASN A N 1
ATOM 995 C CA . ASN A 1 124 ? 4.977 6.589 7.523 1.00 60.91 124 ASN A CA 1
ATOM 996 C C . ASN A 1 124 ? 4.039 7.756 7.233 1.00 60.91 124 ASN A C 1
ATOM 998 O O . ASN A 1 124 ? 3.951 8.134 6.073 1.00 60.91 124 ASN A O 1
ATOM 1002 N N . LEU A 1 125 ? 3.440 8.413 8.231 1.00 61.22 125 LEU A N 1
ATOM 1003 C CA . LEU A 1 125 ? 2.668 9.639 8.009 1.00 61.22 125 LEU A CA 1
ATOM 1004 C C . LEU A 1 125 ? 3.552 10.732 7.422 1.00 61.22 125 LEU A C 1
ATOM 1006 O O . LEU A 1 125 ? 3.175 11.317 6.416 1.00 61.22 125 LEU A O 1
ATOM 1010 N N . ARG A 1 126 ? 4.746 10.992 7.973 1.00 61.56 126 ARG A N 1
ATOM 1011 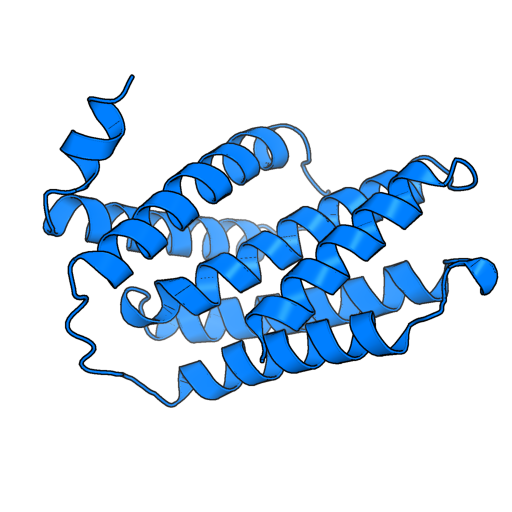C CA . ARG A 1 12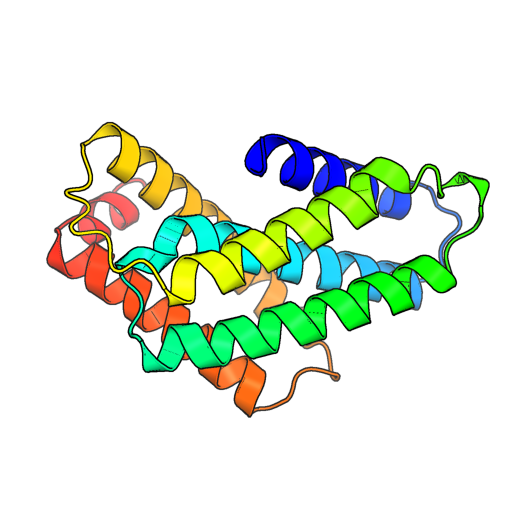6 ? 5.643 12.023 7.419 1.00 61.56 126 ARG A CA 1
ATOM 1012 C C . ARG A 1 126 ? 6.071 11.694 5.994 1.00 61.56 126 ARG A C 1
ATOM 1014 O O . ARG A 1 126 ? 6.011 12.573 5.137 1.00 61.56 126 ARG A O 1
ATOM 1021 N N . MET A 1 127 ? 6.468 10.450 5.713 1.00 58.69 127 MET A N 1
ATOM 1022 C CA . MET A 1 127 ? 6.806 10.049 4.343 1.00 58.69 127 MET A CA 1
ATOM 1023 C C . MET A 1 127 ? 5.608 10.154 3.406 1.00 58.69 127 MET A C 1
ATOM 1025 O O . MET A 1 127 ? 5.768 10.664 2.304 1.00 58.69 127 MET A O 1
ATOM 1029 N N . MET A 1 128 ? 4.423 9.726 3.836 1.00 61.47 128 MET A N 1
ATOM 1030 C CA . MET A 1 128 ? 3.216 9.781 3.021 1.00 61.47 128 MET A CA 1
ATOM 1031 C C . MET A 1 128 ? 2.748 11.220 2.818 1.00 61.47 128 MET A C 1
ATOM 1033 O O . MET A 1 128 ? 2.430 11.558 1.697 1.00 61.47 128 MET A O 1
ATOM 1037 N N . PHE A 1 129 ? 2.810 12.117 3.803 1.00 56.38 129 PHE A N 1
ATOM 1038 C CA . PHE A 1 129 ? 2.501 13.541 3.612 1.00 56.38 129 PHE A CA 1
ATOM 1039 C C . PHE A 1 129 ? 3.483 14.233 2.657 1.00 56.38 129 PHE A C 1
ATOM 1041 O O . PHE A 1 129 ? 3.061 14.992 1.784 1.00 56.38 129 PHE A O 1
ATOM 1048 N N . LEU A 1 130 ? 4.785 13.960 2.793 1.00 58.44 130 LEU A N 1
ATOM 1049 C CA . LEU A 1 130 ? 5.818 14.543 1.929 1.00 58.44 130 LEU A CA 1
ATOM 1050 C C . LEU A 1 130 ? 5.748 13.998 0.495 1.00 58.44 130 LEU A C 1
ATOM 1052 O O . LEU A 1 130 ? 5.939 14.751 -0.461 1.00 58.44 130 LEU A O 1
ATOM 1056 N N . GLN A 1 131 ? 5.462 12.703 0.341 1.00 58.41 131 GLN A N 1
ATOM 1057 C CA . GLN A 1 131 ? 5.395 12.046 -0.962 1.00 58.41 131 GLN A CA 1
ATOM 1058 C C . GLN A 1 131 ? 4.030 12.230 -1.629 1.00 58.41 131 GLN A C 1
ATOM 1060 O O . GLN A 1 131 ? 4.002 12.527 -2.804 1.00 58.41 131 GLN A O 1
ATOM 1065 N N . TRP A 1 132 ? 2.900 12.196 -0.925 1.00 58.97 132 TRP A N 1
ATOM 1066 C CA . TRP A 1 132 ? 1.558 12.382 -1.506 1.00 58.97 132 TRP A CA 1
ATOM 1067 C C . TRP A 1 132 ? 1.329 13.797 -2.041 1.00 58.97 132 TRP A C 1
ATOM 1069 O O . TRP A 1 132 ? 0.779 13.972 -3.125 1.00 58.97 132 TRP A O 1
ATOM 1079 N N . GLY A 1 133 ? 1.780 14.828 -1.316 1.00 52.28 133 GLY A N 1
ATOM 1080 C CA . GLY A 1 133 ? 1.653 16.216 -1.774 1.00 52.28 133 GLY A CA 1
ATOM 1081 C C . GLY A 1 133 ? 2.462 16.530 -3.040 1.00 52.28 133 GLY A C 1
ATOM 1082 O O . GLY A 1 133 ? 2.174 17.515 -3.714 1.00 52.28 133 GLY A O 1
ATOM 1083 N N . SER A 1 134 ? 3.460 15.700 -3.368 1.00 52.28 134 SER A N 1
ATOM 1084 C CA . SER A 1 134 ? 4.354 15.865 -4.523 1.00 52.28 134 SER A CA 1
ATOM 1085 C C . SER A 1 134 ? 4.137 14.817 -5.626 1.00 52.28 134 SER A C 1
ATOM 1087 O O . SER A 1 134 ? 4.298 15.129 -6.803 1.00 52.28 134 SER A O 1
ATOM 1089 N N . LEU A 1 135 ? 3.707 13.609 -5.264 1.00 54.03 135 LEU A N 1
ATOM 1090 C CA . LEU A 1 135 ? 3.292 12.507 -6.129 1.00 54.03 135 LEU A CA 1
ATOM 1091 C C . LEU A 1 135 ? 1.766 12.460 -6.141 1.00 54.03 135 LEU A C 1
ATOM 1093 O O . LEU A 1 135 ? 1.138 11.601 -5.526 1.00 54.03 135 LEU A O 1
ATOM 1097 N N . SER A 1 136 ? 1.149 13.396 -6.856 1.00 52.69 136 SER A N 1
ATOM 1098 C CA . SER A 1 136 ? -0.187 13.119 -7.374 1.00 52.69 136 SER A CA 1
ATOM 1099 C C . SER A 1 136 ? -0.012 12.061 -8.457 1.00 52.69 136 SER A C 1
ATOM 1101 O O . SER A 1 136 ? 0.249 12.415 -9.603 1.00 52.69 136 SER A O 1
ATOM 1103 N N . ASP A 1 137 ? -0.070 10.776 -8.098 1.00 58.59 137 ASP A N 1
ATOM 1104 C CA . ASP A 1 137 ? -0.262 9.731 -9.098 1.00 58.59 137 ASP A CA 1
ATOM 1105 C C . ASP A 1 137 ? -1.610 10.031 -9.773 1.00 58.59 137 ASP A C 1
ATOM 1107 O O . ASP A 1 137 ? -2.652 9.922 -9.117 1.00 58.59 137 ASP A O 1
ATOM 1111 N N . PRO A 1 138 ? -1.632 10.440 -11.054 1.00 59.44 138 PRO A N 1
ATOM 1112 C CA . PRO A 1 138 ? -2.880 10.757 -11.737 1.00 59.44 138 PRO A CA 1
ATOM 1113 C C . PRO A 1 138 ? -3.800 9.532 -11.876 1.00 59.44 138 PRO A C 1
ATOM 1115 O O . PRO A 1 138 ? -4.937 9.687 -12.317 1.00 59.44 138 PRO A O 1
ATOM 1118 N N . SER A 1 139 ? -3.331 8.327 -11.522 1.00 65.75 139 SER A N 1
ATOM 1119 C CA . SER A 1 139 ? -4.128 7.100 -11.522 1.00 65.75 139 SER A CA 1
ATOM 1120 C C . SER A 1 139 ? -4.972 6.882 -10.264 1.00 65.75 139 SER A C 1
ATOM 1122 O O . SER A 1 139 ? -5.864 6.036 -10.304 1.00 65.75 139 SER A O 1
ATOM 1124 N N . TRP A 1 140 ? -4.743 7.613 -9.165 1.00 74.25 140 TRP A N 1
ATOM 1125 C CA . TRP A 1 140 ? -5.609 7.495 -7.990 1.00 74.25 140 TRP A CA 1
ATOM 1126 C C . TRP A 1 140 ? -6.961 8.162 -8.222 1.00 74.25 140 TRP A C 1
ATOM 1128 O O . TRP A 1 140 ? -7.069 9.331 -8.592 1.00 74.25 140 TRP A O 1
ATOM 1138 N N . THR A 1 141 ? -8.017 7.422 -7.924 1.00 82.56 141 THR A N 1
ATOM 1139 C CA . THR A 1 141 ? -9.383 7.930 -7.906 1.00 82.56 141 THR A CA 1
ATOM 1140 C C . THR A 1 141 ? -9.639 8.786 -6.661 1.00 82.56 141 THR A C 1
ATOM 1142 O O . THR A 1 141 ? -9.012 8.638 -5.609 1.00 82.56 141 THR A O 1
ATOM 1145 N N . ASN A 1 142 ? -10.637 9.670 -6.738 1.00 81.12 142 ASN A N 1
ATOM 1146 C CA . ASN A 1 142 ? -11.069 10.461 -5.579 1.00 81.12 142 ASN A CA 1
ATOM 1147 C C . ASN A 1 142 ? -11.521 9.580 -4.403 1.00 81.12 142 ASN A C 1
ATOM 1149 O O . ASN A 1 142 ? -11.348 9.954 -3.244 1.00 81.12 142 ASN A O 1
ATOM 1153 N N . GLU A 1 143 ? -12.093 8.410 -4.695 1.00 84.81 143 GLU A N 1
ATOM 1154 C CA . GLU A 1 143 ? -12.506 7.444 -3.678 1.00 84.81 143 GLU A CA 1
ATOM 1155 C C . GLU A 1 143 ? -11.291 6.851 -2.955 1.00 84.81 143 GLU A C 1
ATOM 1157 O O . GLU A 1 143 ? -11.243 6.843 -1.728 1.00 84.81 143 GLU A O 1
ATOM 1162 N N . GLU A 1 144 ? -10.269 6.438 -3.699 1.00 82.94 144 GLU A N 1
ATOM 1163 C CA . GLU A 1 144 ? -9.004 5.934 -3.162 1.00 82.94 144 GLU A CA 1
ATOM 1164 C C . GLU A 1 144 ? -8.294 6.940 -2.248 1.00 82.94 144 GLU A C 1
ATOM 1166 O O . GLU A 1 144 ? -7.782 6.566 -1.186 1.00 82.94 144 GLU A O 1
ATOM 1171 N N . ILE A 1 145 ? -8.288 8.213 -2.643 1.00 81.75 145 ILE A N 1
ATOM 1172 C CA . ILE A 1 145 ? -7.763 9.325 -1.842 1.00 81.75 145 ILE A CA 1
ATOM 1173 C C . ILE A 1 145 ? -8.577 9.475 -0.553 1.00 81.75 145 ILE A C 1
ATOM 1175 O O . ILE A 1 145 ? -8.013 9.560 0.540 1.00 81.75 145 ILE A O 1
ATOM 1179 N N . LEU A 1 146 ? -9.908 9.473 -0.664 1.00 83.81 146 LEU A N 1
ATOM 1180 C CA . LEU A 1 146 ? -10.808 9.641 0.473 1.00 83.81 146 LEU A CA 1
ATOM 1181 C C . LEU A 1 146 ? -10.652 8.518 1.504 1.00 83.81 146 LEU A C 1
ATOM 1183 O O . LEU A 1 146 ? -10.597 8.797 2.699 1.00 83.81 146 LEU A O 1
ATOM 1187 N N . VAL A 1 147 ? -10.559 7.265 1.058 1.00 84.56 147 VAL A N 1
ATOM 1188 C CA . VAL A 1 147 ? -10.423 6.096 1.943 1.00 84.56 147 VAL A CA 1
ATOM 1189 C C . VAL A 1 147 ? -9.133 6.155 2.747 1.00 84.56 147 VAL A C 1
ATOM 1191 O O . VAL A 1 147 ? -9.143 5.950 3.958 1.00 84.56 147 VAL A O 1
ATOM 1194 N N . ARG A 1 148 ? -8.019 6.471 2.091 1.00 81.81 148 ARG A N 1
ATOM 1195 C CA . ARG A 1 148 ? -6.724 6.620 2.757 1.00 81.81 148 ARG A CA 1
ATOM 1196 C C . ARG A 1 148 ? -6.732 7.804 3.738 1.00 81.81 148 ARG A C 1
ATOM 1198 O O . ARG A 1 148 ? -6.270 7.657 4.864 1.00 81.81 148 ARG A O 1
ATOM 1205 N N . ASN A 1 149 ? -7.341 8.938 3.377 1.00 80.69 149 ASN A N 1
ATOM 1206 C CA . ASN A 1 149 ? -7.530 10.067 4.301 1.00 80.69 149 ASN A CA 1
ATOM 1207 C C . ASN A 1 149 ? -8.386 9.690 5.519 1.00 80.69 149 ASN A C 1
ATOM 1209 O O . ASN A 1 149 ? -8.090 10.104 6.640 1.00 80.69 149 ASN A O 1
ATOM 1213 N N . GLN A 1 150 ? -9.437 8.894 5.309 1.00 84.38 150 GLN A N 1
ATOM 1214 C CA . GLN A 1 150 ? -10.278 8.383 6.385 1.00 84.38 150 GLN A CA 1
ATOM 1215 C C . GLN A 1 150 ? -9.479 7.468 7.322 1.00 84.38 150 GLN A C 1
ATOM 1217 O O . GLN A 1 150 ? -9.533 7.670 8.533 1.00 84.38 150 GLN A O 1
ATOM 1222 N N . PHE A 1 151 ? -8.691 6.536 6.776 1.00 82.81 151 PHE A N 1
ATOM 1223 C CA . PHE A 1 151 ? -7.778 5.697 7.556 1.00 82.81 151 PHE A CA 1
ATOM 1224 C C . PHE A 1 151 ? -6.862 6.542 8.446 1.00 82.81 151 PHE A C 1
ATOM 1226 O O . PHE A 1 151 ? -6.796 6.312 9.651 1.00 82.81 151 PHE A O 1
ATOM 1233 N N . PHE A 1 152 ? -6.216 7.569 7.888 1.00 77.38 152 PHE A N 1
ATOM 1234 C CA . PHE A 1 152 ? -5.317 8.413 8.674 1.00 77.38 152 PHE A CA 1
ATOM 1235 C C . PHE A 1 152 ? -6.032 9.142 9.799 1.00 77.38 152 PHE A C 1
ATOM 1237 O O . PHE A 1 152 ? -5.547 9.152 10.927 1.00 77.38 152 PHE A O 1
ATOM 1244 N N . LYS A 1 153 ? -7.210 9.698 9.520 1.00 79.94 153 LYS A N 1
ATOM 1245 C CA . LYS A 1 153 ? -8.008 10.374 10.539 1.00 79.94 153 LYS A CA 1
ATOM 1246 C C . LYS A 1 153 ? -8.400 9.428 11.677 1.00 79.94 153 LYS A C 1
ATOM 1248 O O . LYS A 1 153 ? -8.347 9.825 12.837 1.00 79.94 153 LYS A O 1
ATOM 1253 N N . GLU A 1 154 ? -8.772 8.189 11.361 1.00 80.31 154 GLU A N 1
ATOM 1254 C CA . GLU A 1 154 ? -9.083 7.161 12.362 1.00 80.31 154 GLU A CA 1
ATOM 1255 C C . GLU A 1 154 ? -7.846 6.835 13.218 1.00 80.31 154 GLU A C 1
ATOM 1257 O O . GLU A 1 154 ? -7.927 6.867 14.447 1.00 80.31 154 GLU A O 1
ATOM 1262 N N . THR A 1 155 ? -6.676 6.650 12.596 1.00 73.62 155 THR A N 1
ATOM 1263 C CA . THR A 1 155 ? -5.420 6.401 13.329 1.00 73.62 155 THR A CA 1
ATOM 1264 C C . THR A 1 155 ? -4.962 7.590 14.184 1.00 73.62 155 THR A C 1
ATOM 1266 O O . THR A 1 155 ? -4.487 7.405 15.306 1.00 73.62 155 THR A O 1
ATOM 1269 N N . GLU A 1 156 ? -5.140 8.821 13.692 1.00 73.44 156 GLU A N 1
ATOM 1270 C CA . GLU A 1 156 ? -4.785 10.052 14.402 1.00 73.44 156 GLU A CA 1
ATOM 1271 C C . GLU A 1 156 ? -5.683 10.261 15.625 1.00 73.44 156 GLU A C 1
ATOM 1273 O O . GLU A 1 156 ? -5.192 10.573 16.710 1.00 73.44 156 GLU A O 1
ATOM 1278 N N . ASN A 1 157 ? -6.993 10.063 15.468 1.00 74.31 157 ASN A N 1
ATOM 1279 C CA . ASN A 1 157 ? -7.943 10.177 16.570 1.00 74.31 157 ASN A CA 1
ATOM 1280 C C . ASN A 1 157 ? -7.628 9.167 17.674 1.00 74.31 157 ASN A C 1
ATOM 1282 O O . ASN A 1 157 ? -7.567 9.552 18.838 1.00 74.31 157 ASN A O 1
ATOM 1286 N N . HIS A 1 158 ? -7.325 7.919 17.310 1.00 73.12 158 HIS A N 1
ATOM 1287 C CA . HIS A 1 158 ? -6.935 6.905 18.285 1.00 73.12 158 HIS A CA 1
ATOM 1288 C C . HIS A 1 158 ? -5.643 7.279 19.036 1.00 73.12 158 HIS A C 1
ATOM 1290 O O . HIS A 1 158 ? -5.540 7.106 20.248 1.00 73.12 158 HIS A O 1
ATOM 1296 N N . SER A 1 159 ? -4.659 7.861 18.339 1.00 66.75 159 SER A N 1
ATOM 1297 C CA . SER A 1 159 ? -3.430 8.367 18.971 1.00 66.75 159 SER A CA 1
ATOM 1298 C C . SER A 1 159 ? -3.702 9.510 19.964 1.00 66.75 159 SER A C 1
ATOM 1300 O O . SER A 1 159 ? -3.080 9.574 21.028 1.00 66.75 159 SER A O 1
ATOM 1302 N N . LYS A 1 160 ? -4.652 10.403 19.650 1.00 68.19 160 LYS A N 1
ATOM 1303 C CA . LYS A 1 160 ? -5.076 11.500 20.539 1.00 68.19 160 LYS A CA 1
ATOM 1304 C C . LYS A 1 160 ? -5.835 11.001 21.763 1.00 68.19 160 LYS A C 1
ATOM 1306 O O . LYS A 1 160 ? -5.547 11.458 22.865 1.00 68.19 160 LYS A O 1
ATOM 1311 N N . GLU A 1 161 ? -6.775 10.076 21.581 1.00 69.69 161 GLU A N 1
ATOM 1312 C CA . GLU A 1 161 ? -7.594 9.509 22.663 1.00 69.69 161 GLU A CA 1
ATOM 1313 C C . GLU A 1 161 ? -6.744 8.810 23.727 1.00 69.69 161 GLU A C 1
ATOM 1315 O O . GLU A 1 161 ? -7.037 8.910 24.916 1.00 69.69 161 GLU A O 1
ATOM 1320 N N . ASN A 1 162 ? -5.635 8.198 23.314 1.00 65.62 162 ASN A N 1
ATOM 1321 C CA . ASN A 1 162 ? -4.686 7.554 24.219 1.00 65.62 162 ASN A CA 1
ATOM 1322 C C . ASN A 1 162 ? -3.615 8.514 24.782 1.00 65.62 162 ASN A C 1
ATOM 1324 O O . ASN A 1 162 ? -2.653 8.065 25.400 1.00 65.62 162 ASN A O 1
ATOM 1328 N N . GLY A 1 163 ? -3.739 9.831 24.564 1.00 61.31 163 GLY A N 1
ATOM 1329 C CA . GLY A 1 163 ? -2.810 10.842 25.091 1.00 61.31 163 GLY A CA 1
ATOM 1330 C C . GLY A 1 163 ? -1.419 10.846 24.443 1.00 61.31 163 GLY A C 1
ATOM 1331 O O . GLY A 1 163 ? -0.499 11.474 24.961 1.00 61.31 163 GLY A O 1
ATOM 1332 N N . ILE A 1 164 ? -1.247 10.166 23.308 1.00 59.19 164 ILE A N 1
ATOM 1333 C CA . ILE A 1 164 ? 0.067 9.924 22.694 1.00 59.19 164 ILE A CA 1
ATOM 1334 C C . ILE A 1 164 ? 0.433 11.007 21.665 1.00 59.19 164 ILE A C 1
ATOM 1336 O O . ILE A 1 164 ? 1.607 11.265 21.394 1.00 59.19 164 ILE A O 1
ATOM 1340 N N . PHE A 1 165 ? -0.566 11.711 21.132 1.00 54.31 165 PHE A N 1
ATOM 1341 C CA . PHE A 1 165 ? -0.380 12.786 20.154 1.00 54.31 165 PHE A CA 1
ATOM 1342 C C . PHE A 1 165 ? 0.429 13.984 20.693 1.00 54.31 165 PHE A C 1
ATOM 1344 O O . PHE A 1 165 ? 1.212 14.588 19.961 1.00 54.31 165 PHE A O 1
ATOM 1351 N N . GLU A 1 166 ? 0.285 14.311 21.980 1.00 49.03 166 GLU A N 1
ATOM 1352 C CA . GLU A 1 166 ? 1.054 15.378 22.646 1.00 49.03 166 GLU A CA 1
ATOM 1353 C C . GLU A 1 166 ? 2.551 15.019 22.742 1.00 49.03 166 GLU A C 1
ATOM 1355 O O . GLU A 1 166 ? 3.409 15.870 22.507 1.00 49.03 166 GLU A O 1
ATOM 1360 N N . ILE A 1 167 ? 2.876 13.741 22.981 1.00 52.16 167 ILE A N 1
ATOM 1361 C CA . ILE A 1 167 ? 4.258 13.229 23.047 1.00 52.16 167 ILE A CA 1
ATOM 1362 C C . ILE A 1 167 ? 4.931 13.288 21.665 1.00 52.16 167 ILE A C 1
ATOM 1364 O O . ILE A 1 167 ? 6.095 13.674 21.560 1.00 52.16 167 ILE A O 1
ATOM 1368 N N . LEU A 1 168 ? 4.191 12.978 20.591 1.00 46.69 168 LEU A N 1
ATOM 1369 C CA . LEU A 1 168 ? 4.674 13.098 19.206 1.00 46.69 168 LEU A CA 1
ATOM 1370 C C . LEU A 1 168 ? 5.063 14.531 18.829 1.00 46.69 168 LEU A C 1
ATOM 1372 O O . LEU A 1 168 ? 6.021 14.755 18.092 1.00 46.69 168 LEU A O 1
ATOM 1376 N N . MET A 1 169 ? 4.304 15.513 19.314 1.00 45.12 169 MET A N 1
ATOM 1377 C CA . MET A 1 169 ? 4.521 16.918 18.974 1.00 45.12 169 MET A CA 1
ATOM 1378 C C . MET A 1 169 ? 5.574 17.588 19.864 1.00 45.12 169 MET A C 1
ATOM 1380 O O . MET A 1 169 ? 6.116 18.620 19.461 1.00 45.12 169 MET A O 1
ATOM 1384 N N . SER A 1 170 ? 5.890 17.011 21.032 1.00 45.69 170 SER A N 1
ATOM 1385 C CA . SER A 1 170 ? 6.872 17.555 21.979 1.00 45.69 170 SER A CA 1
ATOM 1386 C C . SER A 1 170 ? 8.312 17.080 21.750 1.00 45.69 170 SER A C 1
ATOM 1388 O O . SER A 1 170 ? 9.216 17.669 22.333 1.00 45.69 170 SER A O 1
ATOM 1390 N N . GLN A 1 171 ? 8.554 16.044 20.934 1.00 45.44 171 GLN A N 1
ATOM 1391 C CA . GLN A 1 171 ? 9.912 15.636 20.517 1.00 45.44 171 GLN A CA 1
ATOM 1392 C C . GLN A 1 171 ? 10.435 16.420 19.293 1.00 45.44 171 GLN A C 1
ATOM 1394 O O . GLN A 1 171 ? 11.316 15.951 18.572 1.00 45.44 171 GLN A O 1
ATOM 1399 N N . ARG A 1 172 ? 9.874 17.609 19.049 1.00 46.09 172 ARG A N 1
ATOM 1400 C CA . ARG A 1 172 ? 10.320 18.547 18.013 1.00 46.09 172 ARG A CA 1
ATOM 1401 C C . ARG A 1 172 ? 11.560 19.328 18.419 1.00 46.09 172 ARG A C 1
ATOM 1403 O O . ARG A 1 172 ? 11.606 19.794 19.578 1.00 46.09 172 ARG A O 1
#

Radius of gyration: 16.51 Å; chains: 1; bounding box: 36×34×44 Å